Protein AF-A0A7S1NC41-F1 (afdb_monomer_lite)

Foldseek 3Di:
DDDDDPDPDPVQLLLVLLVVLQVVLCVVVVDGQEAQDQVSLVSSLVSSVVVLVVQVVQCVVCVPDPDGRRHDPDRDSVSSSVCSNCVRPDDPVVVVVVVVLVVVLVVCVVPPDDHDPPDDDDDPPDD

InterPro domains:
  IPR032420 Ubiquitin-activating enzyme E1, four-helix bundle [PF16191] (14-50)
  IPR035985 Ubiquitin-activating enzyme-like [SSF69572] (14-125)

Secondary structure (DSSP, 8-state):
-----SS---HHHHHHHHHHHHHHHHHHHSSPPPTT-HHHHHHHHHHHHHHHHHHHHHHHH-TT-SSPPP--TT--HHHHHHHHHTTT---HHHHHHHHHHHHHHHHHTTSSSPPP-S-------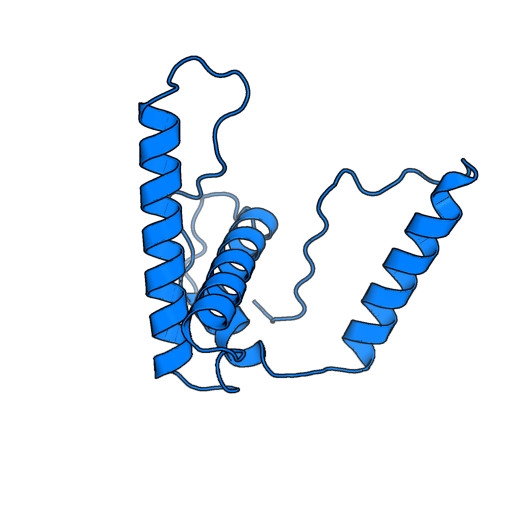--

Radius of gyration: 16.69 Å; chains: 1; bounding box: 40×40×42 Å

pLDDT: mean 89.66, std 13.99, range [33.91, 98.56]

Structure (mmCIF, N/CA/C/O backbone):
data_AF-A0A7S1NC41-F1
#
_entry.id   AF-A0A7S1NC41-F1
#
loop_
_atom_site.group_PDB
_atom_site.id
_atom_site.type_symbol
_atom_site.label_atom_id
_atom_site.label_alt_id
_atom_site.label_comp_id
_atom_site.label_asym_id
_atom_site.label_entity_id
_atom_site.label_seq_id
_atom_site.pdbx_PDB_ins_code
_atom_site.Cartn_x
_atom_site.Cartn_y
_atom_site.Cartn_z
_atom_site.occupancy
_atom_site.B_iso_or_equiv
_atom_site.auth_seq_id
_atom_site.auth_comp_id
_atom_site.auth_asym_id
_atom_site.auth_atom_id
_atom_site.pdbx_PDB_model_num
ATOM 1 N N . PRO A 1 1 ? -1.158 27.210 3.274 1.00 33.91 1 PRO A N 1
ATOM 2 C CA . PRO A 1 1 ? 0.182 27.188 3.904 1.00 33.91 1 PRO A CA 1
ATOM 3 C C . PRO A 1 1 ? 0.467 25.800 4.495 1.00 33.91 1 PRO A C 1
ATOM 5 O O . PRO A 1 1 ? 0.021 25.488 5.593 1.00 33.91 1 PRO A O 1
ATOM 8 N N . SER A 1 2 ? 1.122 24.936 3.719 1.00 39.66 2 SER A N 1
ATOM 9 C CA . SER A 1 2 ? 1.498 23.583 4.136 1.00 39.66 2 SER A CA 1
ATOM 10 C C . SER A 1 2 ? 2.667 23.656 5.118 1.00 39.66 2 SER A C 1
ATOM 12 O O . SER A 1 2 ? 3.789 23.998 4.748 1.00 39.66 2 SER A O 1
ATOM 14 N N . THR A 1 3 ? 2.397 23.370 6.387 1.00 41.34 3 THR A N 1
ATOM 15 C CA . THR A 1 3 ? 3.413 23.199 7.425 1.00 41.34 3 THR A CA 1
ATOM 16 C C . THR A 1 3 ? 4.201 21.926 7.124 1.00 41.34 3 THR A C 1
ATOM 18 O O . THR A 1 3 ? 3.733 20.824 7.404 1.00 41.34 3 THR A O 1
ATOM 21 N N . VAL A 1 4 ? 5.373 22.065 6.503 1.00 48.16 4 VAL A N 1
ATOM 22 C CA . VAL A 1 4 ? 6.290 20.941 6.288 1.00 48.16 4 VAL A CA 1
ATOM 23 C C . VAL A 1 4 ? 6.810 20.509 7.657 1.00 48.16 4 VAL A C 1
ATOM 25 O O . VAL A 1 4 ? 7.497 21.272 8.334 1.00 48.16 4 VAL A O 1
ATOM 28 N N . SER A 1 5 ? 6.417 19.308 8.086 1.00 43.66 5 SER A N 1
ATOM 29 C CA . SER A 1 5 ? 6.926 18.697 9.314 1.00 43.66 5 SER A CA 1
ATOM 30 C C . SER A 1 5 ? 8.449 18.518 9.203 1.00 43.66 5 SER A C 1
ATOM 32 O O . SER A 1 5 ? 8.919 18.063 8.158 1.00 43.66 5 SER A O 1
ATOM 34 N N . PRO A 1 6 ? 9.233 18.873 10.236 1.00 44.81 6 PRO A N 1
ATOM 35 C CA . PRO A 1 6 ? 10.698 18.835 10.196 1.00 44.81 6 PRO A CA 1
ATOM 36 C C . PRO A 1 6 ? 11.285 17.412 10.201 1.00 44.81 6 PRO A C 1
ATOM 38 O O . PRO A 1 6 ? 12.496 17.249 10.049 1.00 44.81 6 PRO A O 1
ATOM 41 N N . THR A 1 7 ? 10.462 16.375 10.375 1.00 51.66 7 THR A N 1
ATOM 42 C CA . THR A 1 7 ? 10.887 14.971 10.339 1.00 51.66 7 THR A CA 1
ATOM 43 C C . THR A 1 7 ? 10.983 14.484 8.888 1.00 51.66 7 THR A C 1
ATOM 45 O O . THR A 1 7 ? 10.026 14.673 8.133 1.00 51.66 7 THR A O 1
ATOM 48 N N . PRO A 1 8 ? 12.084 13.827 8.465 1.00 55.28 8 PRO A N 1
ATOM 49 C CA . PRO A 1 8 ? 12.150 13.233 7.136 1.00 55.28 8 PRO A CA 1
ATOM 50 C C . PRO A 1 8 ? 10.983 12.261 6.955 1.00 55.28 8 PRO A C 1
ATOM 52 O O . PRO A 1 8 ? 10.854 11.280 7.689 1.00 55.28 8 PRO A O 1
ATOM 55 N N . ARG A 1 9 ? 10.105 12.564 5.995 1.00 66.62 9 ARG A N 1
ATOM 56 C CA . ARG A 1 9 ? 8.972 11.707 5.656 1.00 66.62 9 ARG A CA 1
ATOM 57 C C . ARG A 1 9 ? 9.492 10.454 4.973 1.00 66.62 9 ARG A C 1
ATOM 59 O O . ARG A 1 9 ? 9.958 10.496 3.835 1.00 66.62 9 ARG A O 1
ATOM 66 N N . TRP A 1 10 ? 9.385 9.326 5.662 1.00 77.62 10 TRP A N 1
ATOM 67 C CA . TRP A 1 10 ? 9.664 8.014 5.090 1.00 77.62 10 TRP A CA 1
ATOM 68 C C . TRP A 1 10 ? 8.460 7.578 4.259 1.00 77.62 10 TRP A C 1
ATOM 70 O O . TRP A 1 10 ? 7.708 6.693 4.660 1.00 77.62 10 TRP A O 1
ATOM 80 N N . LEU A 1 11 ? 8.266 8.211 3.098 1.00 87.50 11 LEU A N 1
ATOM 81 C CA . LEU A 1 11 ? 7.090 7.988 2.252 1.00 87.50 11 LEU A CA 1
ATOM 82 C C . LEU A 1 11 ? 6.881 6.498 1.935 1.00 87.50 11 LEU A C 1
ATOM 84 O O . LEU A 1 11 ? 5.758 6.013 1.975 1.00 87.50 11 LEU A O 1
ATOM 88 N N . GLY A 1 12 ? 7.957 5.738 1.704 1.00 91.19 12 GLY A N 1
ATOM 89 C CA . GLY A 1 12 ? 7.859 4.291 1.491 1.00 91.19 12 GLY A CA 1
ATOM 90 C C . GLY A 1 12 ? 7.287 3.523 2.690 1.00 91.19 12 GLY A C 1
ATOM 91 O O . GLY A 1 12 ? 6.536 2.572 2.500 1.00 91.19 12 GLY A O 1
ATOM 92 N N . ALA A 1 13 ? 7.587 3.942 3.922 1.00 92.81 13 ALA A N 1
ATOM 93 C CA . ALA A 1 13 ? 7.017 3.336 5.123 1.00 92.81 13 ALA A CA 1
ATOM 94 C C . ALA A 1 13 ? 5.534 3.699 5.290 1.00 92.81 13 ALA A C 1
ATOM 96 O O . ALA A 1 13 ? 4.729 2.826 5.601 1.00 92.81 13 ALA A O 1
ATOM 97 N N . GLU A 1 14 ? 5.155 4.954 5.030 1.00 93.56 14 GLU A N 1
ATOM 98 C CA . GLU A 1 14 ? 3.748 5.378 5.053 1.00 93.56 14 GLU A CA 1
ATOM 99 C C . GLU A 1 14 ? 2.916 4.631 4.004 1.00 93.56 14 GLU A C 1
ATOM 101 O O . GLU A 1 14 ? 1.856 4.096 4.325 1.00 93.56 14 GLU A O 1
ATOM 106 N N . LEU A 1 15 ? 3.426 4.522 2.772 1.00 95.19 15 LEU A N 1
ATOM 107 C CA . LEU A 1 15 ? 2.786 3.771 1.690 1.00 95.19 15 LEU A CA 1
ATOM 108 C C . LEU A 1 15 ? 2.678 2.280 2.018 1.00 95.19 15 LEU A C 1
ATOM 110 O O . LEU A 1 15 ? 1.653 1.666 1.727 1.00 95.19 15 LEU A O 1
ATOM 114 N N . HIS A 1 16 ? 3.686 1.701 2.679 1.00 95.88 16 HIS A N 1
ATOM 115 C CA . HIS A 1 16 ? 3.611 0.321 3.150 1.00 95.88 16 HIS A CA 1
ATOM 116 C C . HIS A 1 16 ? 2.440 0.126 4.117 1.00 95.88 16 HIS A C 1
ATOM 118 O O . HIS A 1 16 ? 1.647 -0.795 3.937 1.00 95.88 16 HIS A O 1
ATOM 124 N N . ILE A 1 17 ? 2.302 1.004 5.112 1.00 96.44 17 ILE A N 1
ATOM 125 C CA . ILE A 1 17 ? 1.220 0.935 6.101 1.00 96.44 17 ILE A CA 1
ATOM 126 C C . ILE A 1 17 ? -0.142 1.170 5.437 1.00 96.44 17 ILE A C 1
ATOM 128 O O . ILE A 1 17 ? -1.087 0.428 5.702 1.00 96.44 17 ILE A O 1
ATOM 132 N N . ALA A 1 18 ? -0.240 2.147 4.533 1.00 96.75 18 ALA A N 1
ATOM 133 C CA . ALA A 1 18 ? -1.460 2.418 3.780 1.00 96.75 18 ALA A CA 1
ATOM 134 C C . ALA A 1 18 ? -1.899 1.201 2.944 1.00 96.75 18 ALA A C 1
ATOM 136 O O . ALA A 1 18 ? -3.072 0.828 2.969 1.00 96.75 18 ALA A O 1
ATOM 137 N N . LEU A 1 19 ? -0.960 0.526 2.269 1.00 97.06 19 LEU A N 1
ATOM 138 C CA . LEU A 1 19 ? -1.237 -0.710 1.535 1.00 97.06 19 LEU A CA 1
ATOM 139 C C . LEU A 1 19 ? -1.713 -1.832 2.470 1.00 97.06 19 LEU A C 1
ATOM 141 O O . LEU A 1 19 ? -2.676 -2.521 2.140 1.00 97.06 19 LEU A O 1
ATOM 145 N N . GLN A 1 20 ? -1.092 -2.006 3.645 1.00 97.81 20 GLN A N 1
ATOM 146 C CA . GLN A 1 20 ? -1.551 -2.997 4.630 1.00 97.81 20 GLN A CA 1
ATOM 147 C C . GLN A 1 20 ? -2.992 -2.730 5.079 1.00 97.81 20 GLN A C 1
ATOM 149 O O . GLN A 1 20 ? -3.784 -3.667 5.171 1.00 97.81 20 GLN A O 1
ATOM 154 N N . ALA A 1 21 ? -3.355 -1.466 5.307 1.00 98.31 21 ALA A N 1
ATOM 155 C CA . ALA A 1 21 ? -4.714 -1.090 5.677 1.00 98.31 21 ALA A CA 1
ATOM 156 C C . ALA A 1 21 ? -5.734 -1.401 4.571 1.00 98.31 21 ALA A C 1
ATOM 158 O O . ALA A 1 21 ? -6.770 -2.000 4.854 1.00 98.31 21 ALA A O 1
ATOM 159 N N . VAL A 1 22 ? -5.422 -1.083 3.309 1.00 98.31 22 VAL A N 1
ATOM 160 C CA . VAL A 1 22 ? -6.278 -1.425 2.158 1.00 98.31 22 VAL A CA 1
ATOM 161 C C . VAL A 1 22 ? -6.438 -2.941 2.005 1.00 98.31 22 VAL A C 1
ATOM 163 O O . VAL A 1 22 ? -7.549 -3.429 1.797 1.00 98.31 22 VAL A O 1
ATOM 166 N N . LEU A 1 23 ? -5.356 -3.713 2.151 1.00 98.31 23 LEU A N 1
ATOM 167 C CA . LEU A 1 23 ? -5.421 -5.177 2.097 1.00 98.31 23 LEU A CA 1
ATOM 168 C C . LEU A 1 23 ? -6.246 -5.755 3.253 1.00 98.31 23 LEU A C 1
ATOM 170 O O . LEU A 1 23 ? -6.974 -6.730 3.065 1.00 98.31 23 LEU A O 1
ATOM 174 N N . GLN A 1 24 ? -6.160 -5.161 4.444 1.00 98.38 24 GLN A N 1
ATOM 175 C CA . GLN A 1 24 ? -6.969 -5.575 5.583 1.00 98.38 24 GLN A CA 1
ATOM 176 C C . GLN A 1 24 ? -8.450 -5.236 5.378 1.00 98.38 24 GLN A C 1
ATOM 178 O O . GLN A 1 24 ? -9.298 -6.086 5.647 1.00 98.38 24 GLN A O 1
ATOM 183 N N . TYR A 1 25 ? -8.767 -4.062 4.827 1.00 98.56 25 TYR A N 1
ATOM 184 C CA . TYR A 1 25 ? -10.129 -3.719 4.412 1.00 98.56 25 TYR A CA 1
ATOM 185 C C . TYR A 1 25 ? -10.669 -4.755 3.420 1.00 98.56 25 TYR A C 1
ATOM 187 O O . TYR A 1 25 ? -11.754 -5.297 3.624 1.00 98.56 25 TYR A O 1
ATOM 195 N N . TYR A 1 26 ? -9.877 -5.112 2.401 1.00 98.19 26 TYR A N 1
ATOM 196 C CA . TYR A 1 26 ? -10.251 -6.131 1.418 1.00 98.19 26 TYR A CA 1
ATOM 197 C C . TYR A 1 26 ? -10.571 -7.477 2.074 1.00 98.19 26 TYR A C 1
ATOM 199 O O . TYR A 1 26 ? -11.562 -8.116 1.727 1.00 98.19 26 TYR A O 1
ATOM 207 N N . ARG A 1 27 ? -9.769 -7.907 3.054 1.00 98.25 27 ARG A N 1
ATOM 208 C CA . ARG A 1 27 ? -10.016 -9.152 3.799 1.00 98.25 27 ARG A CA 1
ATOM 209 C C . ARG A 1 27 ? -11.325 -9.128 4.587 1.00 98.25 27 ARG A C 1
ATOM 211 O O . ARG A 1 27 ? -11.965 -10.169 4.690 1.00 98.25 27 ARG A O 1
ATOM 218 N N . LEU A 1 28 ? -11.702 -7.980 5.149 1.00 98.06 28 LEU A N 1
ATOM 219 C CA . LEU A 1 28 ? -12.915 -7.833 5.959 1.00 98.06 28 LEU A CA 1
ATOM 220 C C . LEU A 1 28 ? -14.178 -7.682 5.103 1.00 98.06 28 LEU A C 1
ATOM 222 O O . LEU A 1 28 ? -15.215 -8.242 5.440 1.00 98.06 28 LEU A O 1
ATOM 226 N N . GLN A 1 29 ? -14.087 -6.940 3.999 1.00 97.56 29 GLN A N 1
ATOM 227 C CA . GLN A 1 29 ? -15.239 -6.550 3.180 1.00 97.56 29 GLN A CA 1
ATOM 228 C C . GLN A 1 29 ? -15.403 -7.397 1.909 1.00 97.56 29 GLN A C 1
ATOM 230 O O . GLN A 1 29 ? -16.413 -7.286 1.217 1.00 97.56 29 GLN A O 1
ATOM 235 N N . GLY A 1 30 ? -14.404 -8.214 1.562 1.00 98.00 30 GLY A N 1
ATOM 236 C CA . GLY A 1 30 ? -14.380 -9.020 0.337 1.00 98.00 30 GLY A CA 1
ATOM 237 C C . GLY A 1 30 ? -14.167 -8.215 -0.952 1.00 98.00 30 GLY A C 1
ATOM 238 O O . GLY A 1 30 ? -14.307 -8.768 -2.041 1.00 98.00 30 GLY A O 1
ATOM 239 N N . ARG A 1 31 ? -13.857 -6.918 -0.845 1.00 97.38 31 ARG A N 1
ATOM 240 C CA . ARG A 1 31 ? -13.636 -5.996 -1.968 1.00 97.38 31 ARG A CA 1
ATOM 241 C C . ARG A 1 31 ? -12.737 -4.831 -1.565 1.00 97.38 31 ARG A C 1
ATOM 243 O O . ARG A 1 31 ? -12.608 -4.530 -0.380 1.00 97.38 31 ARG A O 1
ATOM 250 N N . ALA A 1 32 ? -12.148 -4.156 -2.549 1.00 97.75 32 ALA A N 1
ATOM 251 C CA . ALA A 1 32 ? -11.382 -2.936 -2.309 1.00 97.75 32 ALA A CA 1
ATOM 252 C C . ALA A 1 32 ? -12.284 -1.802 -1.770 1.00 97.75 32 ALA A C 1
ATOM 254 O O . ALA A 1 32 ? -13.500 -1.832 -1.998 1.00 97.75 32 ALA A O 1
ATOM 255 N N . PRO A 1 33 ? -11.718 -0.805 -1.062 1.00 98.25 33 PRO A N 1
ATOM 256 C CA . PRO A 1 33 ? -12.435 0.420 -0.721 1.00 98.25 33 PRO A CA 1
ATOM 257 C C . PRO A 1 33 ? -12.993 1.071 -1.994 1.00 98.25 33 PRO A C 1
ATOM 259 O O . PRO A 1 33 ? -12.215 1.288 -2.927 1.00 98.25 33 PRO A O 1
ATOM 262 N N . PRO A 1 34 ? -14.302 1.384 -2.059 1.00 98.06 34 PRO A N 1
ATOM 263 C CA . PRO A 1 34 ? -14.876 1.989 -3.251 1.00 98.06 34 PRO A CA 1
ATOM 264 C C . PRO A 1 34 ? -14.212 3.322 -3.605 1.00 98.06 34 PRO A C 1
ATOM 266 O O . PRO A 1 34 ? -13.895 4.119 -2.713 1.00 98.06 34 PRO A O 1
ATOM 269 N N . ALA A 1 35 ? -14.041 3.582 -4.900 1.00 97.00 35 ALA A N 1
ATOM 270 C CA . ALA A 1 35 ? -13.355 4.768 -5.396 1.00 97.00 35 ALA A CA 1
ATOM 271 C C . ALA A 1 35 ? -13.947 6.068 -4.820 1.00 97.00 35 ALA A C 1
ATOM 273 O O . ALA A 1 35 ? -15.161 6.285 -4.828 1.00 97.00 35 ALA A O 1
ATOM 274 N N . LEU A 1 36 ? -13.066 6.945 -4.329 1.00 96.06 36 LEU A N 1
ATOM 275 C CA . LEU A 1 36 ? -13.379 8.260 -3.756 1.00 96.06 36 LEU A CA 1
ATOM 276 C C . LEU A 1 36 ? -14.403 8.234 -2.602 1.00 96.06 36 LEU A C 1
ATOM 278 O O . LEU A 1 36 ? -14.991 9.263 -2.263 1.00 96.06 36 LEU A O 1
ATOM 282 N N . ASN A 1 37 ? -14.615 7.080 -1.962 1.00 98.00 37 ASN A N 1
ATOM 283 C CA . ASN A 1 37 ? -15.541 6.956 -0.844 1.00 98.00 37 ASN A CA 1
ATOM 284 C C . ASN A 1 37 ? -14.874 7.365 0.478 1.00 98.00 37 ASN A C 1
ATOM 286 O O . ASN A 1 37 ? -14.018 6.657 1.008 1.00 98.00 37 ASN A O 1
ATOM 290 N N . ALA A 1 38 ? -15.304 8.497 1.042 1.00 97.56 38 ALA A N 1
ATOM 291 C CA . ALA A 1 38 ? -14.732 9.039 2.275 1.00 97.56 38 ALA A CA 1
ATOM 292 C C . ALA A 1 38 ? -14.913 8.121 3.499 1.00 97.56 38 ALA A C 1
ATOM 294 O O . ALA A 1 38 ? -14.014 8.048 4.332 1.00 97.56 38 ALA A O 1
ATOM 295 N N . SER A 1 39 ? -16.037 7.399 3.601 1.00 98.19 39 SER A N 1
ATOM 296 C CA . SER A 1 39 ? -16.291 6.481 4.723 1.00 98.19 39 SER A CA 1
ATOM 297 C C . SER A 1 39 ? -15.341 5.286 4.679 1.00 98.19 39 SER A C 1
ATOM 299 O O . SER A 1 39 ? -14.673 4.996 5.664 1.00 98.19 39 SER A O 1
ATOM 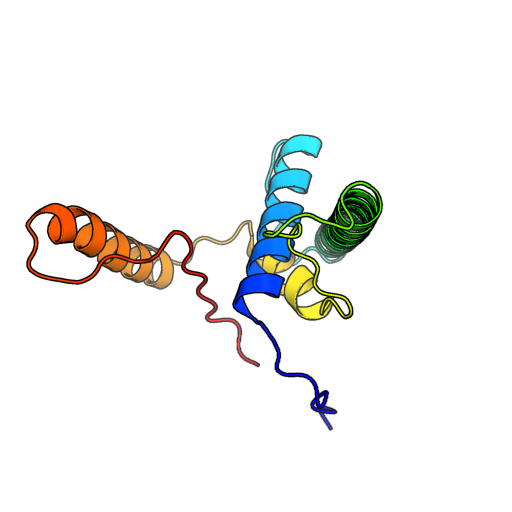301 N N . ALA A 1 40 ? -15.218 4.642 3.516 1.00 98.19 40 ALA A N 1
ATOM 302 C CA . ALA A 1 40 ? -14.313 3.510 3.336 1.00 98.19 40 ALA A CA 1
ATOM 303 C C . ALA A 1 40 ? -12.837 3.922 3.490 1.00 98.19 40 ALA A C 1
ATOM 305 O O . ALA A 1 40 ? -12.029 3.164 4.029 1.00 98.19 40 ALA A O 1
ATOM 306 N N . ALA A 1 41 ? -12.481 5.138 3.061 1.00 98.31 41 ALA A N 1
ATOM 307 C CA . ALA A 1 41 ? -11.153 5.695 3.289 1.00 98.31 41 ALA A CA 1
ATOM 308 C C . ALA A 1 41 ? -10.863 5.910 4.784 1.00 98.31 41 ALA A C 1
ATOM 310 O O . ALA A 1 41 ? -9.758 5.613 5.236 1.00 98.31 41 ALA A O 1
ATOM 311 N N . GLU A 1 42 ? -11.842 6.373 5.565 1.00 98.50 42 GLU A N 1
ATOM 312 C CA . GLU A 1 42 ? -11.686 6.545 7.013 1.00 98.50 42 GLU A CA 1
ATOM 313 C C . GLU A 1 42 ? -11.620 5.200 7.756 1.00 98.50 42 GLU A C 1
ATOM 315 O O . GLU A 1 42 ? -10.815 5.050 8.673 1.00 98.50 42 GLU A O 1
ATOM 320 N N . GLU A 1 43 ? -12.365 4.181 7.318 1.00 98.50 43 GLU A N 1
ATOM 321 C CA . GLU A 1 43 ? -12.198 2.807 7.820 1.00 98.50 43 GLU A CA 1
ATOM 322 C C . GLU A 1 43 ? -10.761 2.303 7.598 1.00 98.50 43 GLU A C 1
ATOM 324 O O . GLU A 1 43 ? -10.153 1.721 8.496 1.00 98.50 43 GLU A O 1
ATOM 329 N N . CYS A 1 44 ? -10.161 2.592 6.438 1.00 98.56 44 CYS A N 1
ATOM 330 C CA . CYS A 1 44 ? -8.755 2.266 6.189 1.00 98.56 44 CYS A CA 1
ATOM 331 C C . CYS A 1 44 ? -7.799 3.043 7.110 1.00 98.56 44 CYS A C 1
ATOM 333 O O . CYS A 1 44 ? -6.801 2.481 7.560 1.00 98.56 44 CYS A O 1
ATOM 335 N N . VAL A 1 45 ? -8.088 4.307 7.443 1.00 98.56 45 VAL A N 1
ATOM 336 C CA . VAL A 1 45 ? -7.300 5.061 8.437 1.00 98.56 45 VAL A CA 1
ATOM 337 C C . VAL A 1 45 ? -7.349 4.378 9.802 1.00 98.56 45 VAL A C 1
ATOM 339 O O . VAL A 1 45 ? -6.304 4.214 10.432 1.00 98.56 45 VAL A O 1
ATOM 342 N N . GLN A 1 46 ? -8.526 3.931 10.244 1.00 98.38 46 GLN A N 1
ATOM 343 C CA . GLN A 1 46 ? -8.672 3.216 11.515 1.00 98.38 46 GLN A CA 1
ATOM 344 C C . GLN A 1 46 ? -7.852 1.919 11.530 1.00 98.38 46 GLN A C 1
ATOM 346 O O . GLN A 1 46 ? -7.105 1.682 12.480 1.00 98.38 46 GLN A O 1
ATOM 351 N N . LEU A 1 47 ? -7.900 1.135 10.447 1.00 98.50 47 LEU A N 1
ATOM 352 C CA . LEU A 1 47 ? -7.086 -0.077 10.289 1.00 98.50 47 LEU A CA 1
ATOM 353 C C . LEU A 1 47 ? -5.578 0.227 10.299 1.00 98.50 47 LEU A C 1
ATOM 355 O O . LEU A 1 47 ? -4.794 -0.514 10.892 1.00 98.50 47 LEU A O 1
ATOM 359 N N . ALA A 1 48 ? -5.153 1.330 9.679 1.00 98.06 48 ALA A N 1
ATOM 360 C CA . ALA A 1 48 ? -3.756 1.760 9.680 1.00 98.06 48 ALA A CA 1
ATOM 361 C C . ALA A 1 48 ? -3.274 2.165 11.085 1.00 98.06 48 ALA A C 1
ATOM 363 O O . ALA A 1 48 ? -2.159 1.827 11.494 1.00 98.06 48 ALA A O 1
ATOM 364 N N . VAL A 1 49 ? -4.124 2.859 11.848 1.00 96.62 49 VAL A N 1
ATOM 365 C CA . VAL A 1 49 ? -3.861 3.227 13.246 1.00 96.62 49 VAL A CA 1
ATOM 366 C C . VAL A 1 49 ? -3.767 1.977 14.123 1.00 96.62 49 VAL A C 1
ATOM 368 O O . VAL A 1 49 ? -2.816 1.842 14.897 1.00 96.62 49 VAL A O 1
ATOM 371 N N . GLU A 1 50 ? -4.688 1.023 13.972 1.00 96.31 50 GLU A N 1
ATOM 372 C CA . GLU A 1 50 ? -4.653 -0.259 14.687 1.00 96.31 50 GLU A CA 1
ATOM 373 C C . GLU A 1 50 ? -3.372 -1.050 14.384 1.00 96.31 50 GLU A C 1
ATOM 375 O O . GLU A 1 50 ? -2.712 -1.575 15.292 1.00 96.31 50 GLU A O 1
ATOM 380 N N . TRP A 1 51 ? -2.961 -1.078 13.116 1.00 95.31 51 TRP A N 1
ATOM 381 C CA . TRP A 1 51 ? -1.702 -1.684 12.700 1.00 95.31 51 TRP A CA 1
ATOM 382 C C . TRP A 1 51 ? -0.503 -1.030 13.405 1.00 95.31 51 TRP A C 1
ATOM 384 O O . TRP A 1 51 ? 0.330 -1.730 13.985 1.00 95.31 51 TRP A O 1
ATOM 394 N N . ALA A 1 52 ? -0.444 0.307 13.455 1.00 92.44 52 ALA A N 1
ATOM 395 C CA . ALA A 1 52 ? 0.626 1.035 14.140 1.00 92.44 52 ALA A CA 1
ATOM 396 C C . ALA A 1 52 ? 0.648 0.759 15.656 1.00 92.44 52 ALA A C 1
ATOM 398 O O . ALA A 1 52 ? 1.720 0.582 16.244 1.00 92.44 52 ALA A O 1
ATOM 399 N N . HIS A 1 53 ? -0.521 0.656 16.300 1.00 93.94 53 HIS A N 1
ATOM 400 C CA . HIS A 1 53 ? -0.622 0.229 17.700 1.00 93.94 53 HIS A CA 1
ATOM 401 C C . HIS A 1 53 ? -0.082 -1.189 17.906 1.00 93.94 53 HIS A C 1
ATOM 403 O O . HIS A 1 53 ? 0.644 -1.436 18.873 1.00 93.94 53 HIS A O 1
ATOM 409 N N . THR A 1 54 ? -0.378 -2.099 16.980 1.00 94.88 54 THR A N 1
ATOM 410 C CA . THR A 1 54 ? 0.104 -3.481 17.027 1.00 94.88 54 THR A CA 1
ATOM 411 C C . THR A 1 54 ? 1.624 -3.538 16.890 1.00 94.88 54 THR A C 1
ATOM 413 O O . THR A 1 54 ? 2.280 -4.175 17.713 1.00 94.88 54 THR A O 1
ATOM 416 N N . MET A 1 55 ? 2.216 -2.817 15.934 1.00 94.88 55 MET A N 1
ATOM 417 C CA . MET A 1 55 ? 3.676 -2.768 15.771 1.00 94.88 55 MET A CA 1
ATOM 418 C C . MET A 1 55 ? 4.379 -2.143 16.976 1.00 94.88 55 MET A C 1
ATOM 420 O O . MET A 1 55 ? 5.406 -2.649 17.429 1.00 94.88 55 MET A O 1
ATOM 424 N N . ARG A 1 56 ? 3.797 -1.092 17.569 1.00 93.94 56 ARG A N 1
ATOM 425 C CA . ARG A 1 56 ? 4.301 -0.508 18.821 1.00 93.94 56 ARG A CA 1
ATOM 426 C C . ARG A 1 56 ? 4.293 -1.530 19.958 1.00 93.94 56 ARG A C 1
ATOM 428 O O . ARG A 1 56 ? 5.275 -1.631 20.691 1.00 93.94 56 ARG A O 1
ATOM 435 N N . ARG A 1 57 ? 3.217 -2.312 20.090 1.00 94.56 57 ARG A N 1
ATOM 436 C CA . ARG A 1 57 ? 3.131 -3.388 21.085 1.00 94.56 57 ARG A CA 1
ATOM 437 C C . ARG A 1 57 ? 4.176 -4.474 20.829 1.00 94.56 57 ARG A C 1
ATOM 439 O O . ARG A 1 57 ? 4.846 -4.871 21.776 1.00 94.56 57 ARG A O 1
ATOM 446 N N . LEU A 1 58 ? 4.339 -4.926 19.584 1.00 93.88 58 LEU A N 1
ATOM 447 C CA . LEU A 1 58 ? 5.346 -5.929 19.217 1.00 93.88 58 LEU A CA 1
ATOM 448 C C . LEU A 1 58 ? 6.756 -5.462 19.587 1.00 93.88 58 L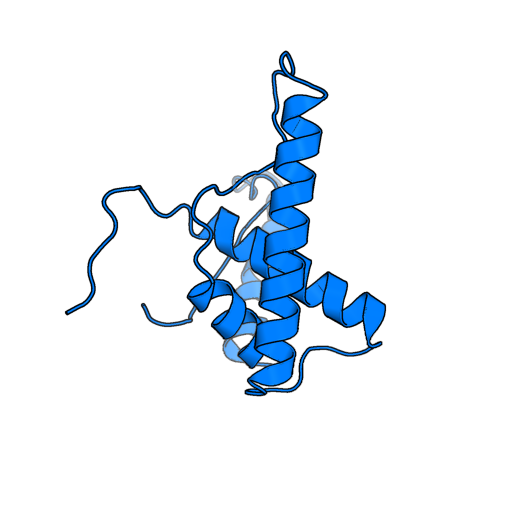EU A C 1
ATOM 450 O O . LEU A 1 58 ? 7.472 -6.187 20.270 1.00 93.88 58 LEU A O 1
ATOM 454 N N . ASN A 1 59 ? 7.104 -4.219 19.253 1.00 94.12 59 ASN A N 1
ATOM 455 C CA . ASN A 1 59 ? 8.392 -3.632 19.623 1.00 94.12 59 ASN A CA 1
ATOM 456 C C . ASN A 1 59 ? 8.603 -3.571 21.143 1.00 94.12 59 ASN A C 1
ATOM 458 O O . ASN A 1 59 ? 9.707 -3.833 21.614 1.00 94.12 59 ASN A O 1
ATOM 462 N N . GLY A 1 60 ? 7.553 -3.286 21.921 1.00 93.38 60 GLY A N 1
ATOM 463 C CA . GLY A 1 60 ? 7.612 -3.322 23.386 1.00 93.38 60 GLY A CA 1
ATOM 464 C C . GLY A 1 60 ? 7.806 -4.728 23.971 1.00 93.38 60 GLY A C 1
ATOM 465 O O . GLY A 1 60 ? 8.416 -4.864 25.028 1.00 93.38 60 GLY A O 1
ATOM 466 N N . LEU A 1 61 ? 7.322 -5.772 23.289 1.00 94.12 61 LEU A N 1
ATOM 467 C CA . LEU A 1 61 ? 7.516 -7.173 23.689 1.00 94.12 61 LEU A CA 1
ATOM 468 C C . LEU A 1 61 ? 8.905 -7.712 23.313 1.00 94.12 61 LEU A C 1
ATOM 470 O O . LEU A 1 61 ? 9.359 -8.688 23.906 1.00 94.12 61 LEU A O 1
ATOM 474 N N . THR A 1 62 ? 9.589 -7.083 22.354 1.00 91.25 62 THR A N 1
ATOM 475 C CA . THR A 1 62 ? 10.921 -7.491 21.881 1.00 91.25 62 THR A CA 1
ATOM 476 C C . THR A 1 62 ? 11.938 -6.342 21.966 1.00 91.25 62 THR A C 1
ATOM 478 O O . THR A 1 62 ? 12.499 -5.947 20.943 1.00 91.25 62 THR A O 1
ATOM 481 N N . PRO A 1 63 ? 12.231 -5.796 23.162 1.00 84.69 63 PRO A N 1
ATOM 482 C CA . PRO A 1 63 ? 13.024 -4.569 23.310 1.00 84.69 63 PRO A CA 1
ATOM 483 C C . PRO A 1 63 ? 14.500 -4.700 22.891 1.00 84.69 63 PRO A C 1
ATOM 485 O O . PRO A 1 63 ? 15.177 -3.692 22.716 1.00 84.69 63 PRO A O 1
ATOM 488 N N . HIS A 1 64 ? 15.010 -5.925 22.727 1.00 87.56 64 HIS A N 1
ATOM 489 C CA . HIS A 1 64 ? 16.416 -6.206 22.399 1.00 87.56 64 HIS A CA 1
ATOM 490 C C . HIS A 1 64 ? 16.613 -6.824 21.007 1.00 87.56 64 HIS A C 1
ATOM 492 O O . HIS A 1 64 ? 17.679 -7.367 20.721 1.00 87.56 64 HIS A O 1
ATOM 498 N N . THR A 1 65 ? 15.596 -6.781 20.140 1.00 87.50 65 THR A N 1
ATOM 499 C CA . THR A 1 65 ? 15.746 -7.261 18.759 1.00 87.50 65 THR A CA 1
ATOM 500 C C . THR A 1 65 ? 16.632 -6.316 17.944 1.00 87.50 65 THR A C 1
ATOM 502 O O . THR A 1 65 ? 16.541 -5.096 18.067 1.00 87.50 65 THR A O 1
ATOM 505 N N . THR A 1 66 ? 17.467 -6.875 17.070 1.00 84.62 66 THR A N 1
ATOM 506 C CA . THR A 1 66 ? 18.272 -6.107 16.106 1.00 84.62 66 THR A CA 1
ATOM 507 C C . THR A 1 66 ? 17.439 -5.572 14.942 1.00 84.62 66 THR A C 1
ATOM 509 O O . THR A 1 66 ? 17.896 -4.702 14.205 1.00 84.62 66 THR A O 1
ATOM 512 N N . THR A 1 67 ? 16.218 -6.077 14.756 1.00 87.06 67 THR A N 1
ATOM 513 C CA . THR A 1 67 ? 15.301 -5.648 13.695 1.00 87.06 67 THR A CA 1
ATOM 514 C C . THR A 1 67 ? 13.917 -5.405 14.296 1.00 87.06 67 THR A C 1
ATOM 516 O O . THR A 1 67 ? 13.178 -6.367 14.519 1.00 87.06 67 THR A O 1
ATOM 519 N N . PRO A 1 68 ? 13.569 -4.148 14.629 1.00 90.12 68 PRO A N 1
ATOM 520 C CA . PRO A 1 68 ? 12.251 -3.824 15.157 1.00 90.12 68 PRO A CA 1
ATOM 521 C C . PRO A 1 68 ? 11.183 -3.965 14.069 1.00 90.12 68 PRO A C 1
ATOM 523 O O . PRO A 1 68 ? 11.453 -3.819 12.875 1.00 90.12 68 PRO A O 1
ATOM 526 N N . ALA A 1 69 ? 9.947 -4.208 14.491 1.00 92.44 69 ALA A N 1
ATOM 527 C CA . ALA A 1 69 ? 8.789 -4.091 13.626 1.00 92.44 69 ALA A CA 1
ATOM 528 C C . ALA A 1 69 ? 8.657 -2.647 13.114 1.00 92.44 69 ALA A C 1
ATOM 530 O O . ALA A 1 69 ? 8.900 -1.684 13.851 1.00 92.44 69 ALA A O 1
ATOM 531 N N . LEU A 1 70 ? 8.260 -2.504 11.848 1.00 92.44 70 LEU A N 1
ATOM 532 C CA . LEU A 1 70 ? 8.106 -1.207 11.198 1.00 92.44 70 LEU A CA 1
ATOM 533 C C . LEU A 1 70 ? 7.073 -0.358 11.951 1.00 92.44 70 LEU A C 1
ATOM 535 O O . LEU A 1 70 ? 5.914 -0.738 12.068 1.00 92.44 70 LEU A O 1
ATOM 539 N N . LEU A 1 71 ? 7.485 0.810 12.439 1.00 91.75 71 LEU A N 1
ATOM 540 C CA . LEU A 1 71 ? 6.613 1.760 13.121 1.00 91.75 71 LEU A CA 1
ATOM 541 C C . LEU A 1 71 ? 6.885 3.162 12.584 1.00 91.75 71 LEU A C 1
ATOM 543 O O . LEU A 1 71 ? 8.015 3.639 12.644 1.00 91.75 71 LEU A O 1
ATOM 547 N N . VAL A 1 72 ? 5.833 3.827 12.111 1.00 91.50 72 VAL A N 1
ATOM 548 C CA . VAL A 1 72 ? 5.850 5.256 11.780 1.00 91.50 72 VAL A CA 1
ATOM 549 C C . VAL A 1 72 ? 5.109 5.982 12.909 1.00 91.50 72 VAL A C 1
ATOM 551 O O . VAL A 1 72 ? 3.894 5.816 13.012 1.00 91.50 72 VAL A O 1
ATOM 554 N N . PRO A 1 73 ? 5.806 6.713 13.806 1.00 85.19 73 PRO A N 1
ATOM 555 C CA . PRO A 1 73 ? 5.174 7.346 14.966 1.00 85.19 73 PRO A CA 1
ATOM 556 C C . PRO A 1 73 ? 4.0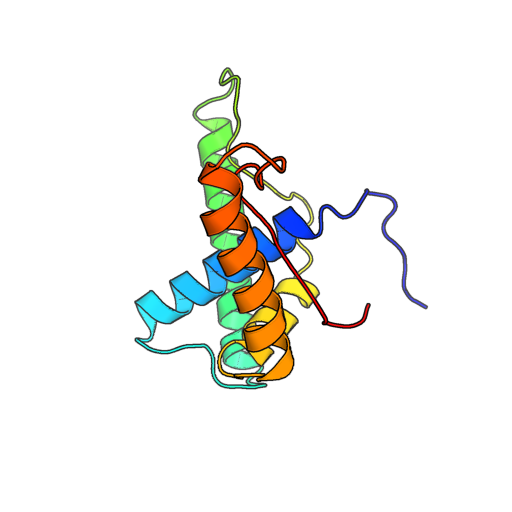79 8.346 14.586 1.00 85.19 73 PRO A C 1
ATOM 558 O O . PRO A 1 73 ? 2.996 8.299 15.167 1.00 85.19 73 PRO A O 1
ATOM 561 N N . ASP A 1 74 ? 4.356 9.171 13.575 1.00 88.50 74 ASP A N 1
ATOM 562 C CA . ASP A 1 74 ? 3.481 10.230 13.071 1.00 88.50 74 ASP A CA 1
ATOM 563 C C . ASP A 1 74 ? 2.965 9.859 11.675 1.00 88.50 74 ASP A C 1
ATOM 565 O O . ASP A 1 74 ? 3.341 10.460 10.670 1.00 88.50 74 ASP A O 1
ATOM 569 N N . LEU A 1 75 ? 2.155 8.799 11.599 1.00 91.25 75 LEU A N 1
ATOM 570 C CA . LEU A 1 75 ? 1.572 8.338 10.338 1.00 91.25 75 LEU A CA 1
ATOM 571 C C . LEU A 1 75 ? 0.696 9.433 9.710 1.00 91.25 75 LEU A C 1
ATOM 573 O O . LEU A 1 75 ? -0.302 9.850 10.306 1.00 91.25 75 LEU A O 1
ATOM 577 N N . ASP A 1 76 ? 1.018 9.843 8.480 1.00 92.94 76 ASP A N 1
ATOM 578 C CA . ASP A 1 76 ? 0.166 10.753 7.722 1.00 92.94 76 ASP A CA 1
ATOM 579 C C . ASP A 1 76 ? -1.128 10.061 7.281 1.00 92.94 76 ASP A C 1
ATOM 581 O O . ASP A 1 76 ? -1.185 9.297 6.313 1.00 92.94 76 ASP A O 1
ATOM 585 N N . GLN A 1 77 ? -2.210 10.370 7.987 1.00 95.25 77 GLN A N 1
ATOM 586 C CA . GLN A 1 77 ? -3.529 9.856 7.651 1.00 95.25 77 GLN A CA 1
ATOM 587 C C . GLN A 1 77 ? -4.021 10.364 6.290 1.00 95.25 77 GLN A C 1
ATOM 589 O O . GLN A 1 77 ? -4.845 9.699 5.668 1.00 95.25 77 GLN A O 1
ATOM 594 N N . ALA A 1 78 ? -3.548 11.518 5.803 1.00 94.06 78 ALA A N 1
ATOM 595 C CA . ALA A 1 78 ? -3.909 12.002 4.473 1.00 94.06 78 ALA A CA 1
ATOM 596 C C . ALA A 1 78 ? -3.367 11.066 3.384 1.00 94.06 78 ALA A C 1
ATOM 598 O O . ALA A 1 78 ? -4.119 10.717 2.475 1.00 94.06 78 ALA A O 1
ATOM 599 N N . THR A 1 79 ? -2.130 10.575 3.529 1.00 93.75 79 THR A N 1
ATOM 600 C CA . THR A 1 79 ? -1.553 9.544 2.651 1.00 93.75 79 THR A CA 1
ATOM 601 C C . THR A 1 79 ? -2.429 8.291 2.637 1.00 93.75 79 THR A C 1
ATOM 603 O O . THR A 1 79 ? -2.788 7.799 1.569 1.00 93.75 79 THR A O 1
ATOM 606 N N . VAL A 1 80 ? -2.850 7.800 3.810 1.00 96.69 80 VAL A N 1
ATOM 607 C CA . VAL A 1 80 ? -3.719 6.610 3.907 1.00 96.69 80 VAL A CA 1
ATOM 608 C C . VAL A 1 80 ? -5.065 6.843 3.220 1.00 96.69 80 VAL A C 1
ATOM 610 O O . VAL A 1 80 ? -5.500 6.005 2.430 1.00 96.69 80 VAL A O 1
ATOM 613 N N . ARG A 1 81 ? -5.703 7.998 3.459 1.00 97.56 81 ARG A N 1
ATOM 614 C CA . ARG A 1 81 ? -6.973 8.360 2.808 1.00 97.56 81 ARG A CA 1
ATOM 615 C C . ARG A 1 81 ? -6.830 8.425 1.294 1.00 97.56 81 ARG A C 1
ATOM 617 O O . ARG A 1 81 ? -7.690 7.905 0.592 1.00 97.56 81 ARG A O 1
ATOM 624 N N . GLN A 1 82 ? -5.759 9.035 0.787 1.00 95.31 82 GLN A N 1
ATOM 625 C CA . GLN A 1 82 ? -5.525 9.126 -0.652 1.00 95.31 82 GLN A CA 1
ATOM 626 C C . GLN A 1 82 ? -5.311 7.746 -1.276 1.00 95.31 82 GLN A C 1
ATOM 628 O O . GLN A 1 82 ? -5.924 7.456 -2.299 1.00 95.31 82 GLN A O 1
ATOM 633 N N . VAL A 1 83 ? -4.503 6.878 -0.661 1.00 96.25 83 VAL A N 1
ATOM 634 C CA . VAL A 1 83 ? -4.291 5.509 -1.157 1.00 96.25 83 VAL A CA 1
ATOM 635 C C . VAL A 1 83 ? -5.606 4.725 -1.164 1.00 96.25 83 VAL A C 1
ATOM 637 O O . VAL A 1 83 ? -5.951 4.132 -2.183 1.00 96.25 83 VAL A O 1
ATOM 640 N N . ALA A 1 84 ? -6.380 4.775 -0.077 1.00 97.94 84 ALA A N 1
ATOM 641 C CA . ALA A 1 84 ? -7.665 4.083 0.011 1.00 97.94 84 ALA A CA 1
ATOM 642 C C . ALA A 1 84 ? -8.685 4.606 -1.013 1.00 97.94 84 ALA A C 1
ATOM 644 O O . ALA A 1 84 ? -9.350 3.815 -1.675 1.00 97.94 84 ALA A O 1
ATOM 645 N N . ALA A 1 85 ? -8.764 5.925 -1.208 1.00 96.88 85 ALA A N 1
ATOM 646 C CA . ALA A 1 85 ? -9.686 6.545 -2.158 1.00 96.88 85 ALA A CA 1
ATOM 647 C C . ALA A 1 85 ? -9.421 6.152 -3.624 1.00 96.88 85 ALA A C 1
ATOM 649 O O . ALA A 1 85 ? -10.336 6.229 -4.441 1.00 96.88 85 ALA A O 1
ATOM 650 N N . HIS A 1 86 ? -8.199 5.733 -3.964 1.00 95.81 86 HIS A N 1
ATOM 651 C CA . HIS A 1 86 ? -7.824 5.324 -5.323 1.00 95.81 86 HIS A CA 1
ATOM 652 C C . HIS A 1 86 ? -7.596 3.809 -5.452 1.00 95.81 86 HIS A C 1
ATOM 654 O O . HIS A 1 86 ? -7.193 3.352 -6.516 1.00 95.81 86 HIS A O 1
A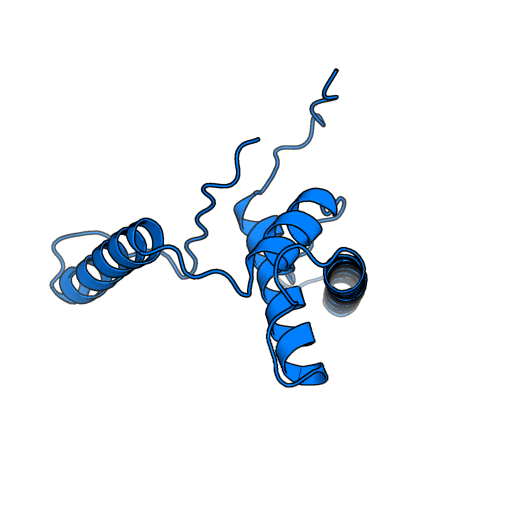TOM 660 N N . ALA A 1 87 ? -7.860 3.022 -4.403 1.00 96.31 87 ALA A N 1
ATOM 661 C CA . ALA A 1 87 ? -7.533 1.595 -4.362 1.00 96.31 87 ALA A CA 1
ATOM 662 C C . ALA A 1 87 ? -8.311 0.740 -5.379 1.00 96.31 87 ALA A C 1
ATOM 664 O O . ALA A 1 87 ? -7.799 -0.279 -5.833 1.00 96.31 87 ALA A O 1
ATOM 665 N N . GLU A 1 88 ? -9.537 1.137 -5.730 1.00 97.12 88 GLU A N 1
ATOM 666 C CA . GLU A 1 88 ? -10.366 0.451 -6.736 1.00 97.12 88 GLU A CA 1
ATOM 667 C C . GLU A 1 88 ? -10.019 0.863 -8.181 1.00 97.12 88 GLU A C 1
ATOM 669 O O . GLU A 1 88 ? -10.477 0.240 -9.136 1.00 97.12 88 GLU A O 1
ATOM 674 N N . LEU A 1 89 ? -9.210 1.911 -8.373 1.00 94.44 89 LEU A N 1
ATOM 675 C CA . LEU A 1 89 ? -8.912 2.443 -9.701 1.00 94.44 89 LEU A CA 1
ATOM 676 C C . LEU A 1 89 ? -7.772 1.678 -10.378 1.00 94.44 89 LEU A C 1
ATOM 678 O O . LEU A 1 89 ? -6.724 1.433 -9.783 1.00 94.44 89 LEU A O 1
ATOM 682 N N . GLU A 1 90 ? -7.933 1.413 -11.673 1.00 94.19 90 GLU A N 1
ATOM 683 C CA . GLU A 1 90 ? -6.883 0.851 -12.520 1.00 94.19 90 GLU A CA 1
ATOM 684 C C . GLU A 1 90 ? -6.431 1.878 -13.566 1.00 94.19 90 GLU A C 1
ATOM 686 O O . GLU A 1 90 ? -7.187 2.282 -14.450 1.00 94.19 90 GLU A O 1
ATOM 691 N N . LEU A 1 91 ? -5.172 2.315 -13.466 1.00 92.94 91 LEU A N 1
ATOM 692 C CA . LEU A 1 91 ? -4.576 3.288 -14.378 1.00 92.94 91 LEU A CA 1
ATOM 693 C C . LEU A 1 91 ? -3.572 2.589 -15.298 1.00 92.94 91 LEU A C 1
ATOM 695 O O . LEU A 1 91 ? -2.456 2.276 -14.880 1.00 92.94 91 LEU A O 1
ATOM 699 N N . ALA A 1 92 ? -3.932 2.407 -16.571 1.00 95.81 92 ALA A N 1
ATOM 700 C CA . ALA A 1 92 ? -3.096 1.703 -17.550 1.00 95.81 92 ALA A CA 1
ATOM 701 C C . ALA A 1 92 ? -1.629 2.198 -17.626 1.00 95.81 92 ALA A C 1
ATOM 703 O O . ALA A 1 92 ? -0.733 1.352 -17.690 1.00 95.81 92 ALA A O 1
ATOM 704 N N . PRO A 1 93 ? -1.322 3.514 -17.551 1.00 93.44 93 PRO A N 1
ATOM 705 C CA . PRO A 1 93 ? 0.067 3.982 -17.534 1.00 93.44 93 PRO A CA 1
ATOM 706 C C . PRO A 1 93 ? 0.860 3.513 -16.306 1.00 93.44 93 PRO A C 1
ATOM 708 O O . PRO A 1 93 ? 2.040 3.182 -16.425 1.00 93.44 93 PRO A O 1
ATOM 711 N N . VAL A 1 94 ? 0.219 3.445 -15.134 1.00 92.69 94 VAL A N 1
ATOM 712 C CA . VAL A 1 94 ? 0.852 2.960 -13.898 1.00 92.69 94 VAL A CA 1
ATOM 713 C C . VAL A 1 94 ? 1.104 1.458 -14.003 1.00 92.69 94 VAL A C 1
ATOM 715 O O . VAL A 1 94 ? 2.217 1.014 -13.722 1.00 92.69 94 VAL A O 1
ATOM 718 N N . SER A 1 95 ? 0.125 0.691 -14.493 1.00 94.75 95 SER A N 1
ATOM 719 C CA . SER A 1 95 ? 0.275 -0.749 -14.739 1.00 94.75 95 SER A CA 1
ATOM 720 C C . SER A 1 95 ? 1.414 -1.046 -15.718 1.00 94.75 95 SER A C 1
ATOM 722 O O . SER A 1 95 ? 2.230 -1.928 -15.458 1.00 94.75 95 SER A O 1
ATOM 724 N N . ALA A 1 96 ? 1.532 -0.281 -16.809 1.00 96.19 96 ALA A N 1
ATOM 7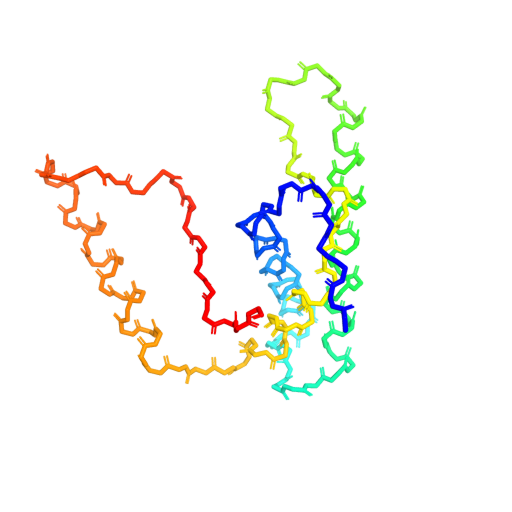25 C CA . ALA A 1 96 ? 2.623 -0.430 -17.772 1.00 96.19 96 ALA A CA 1
ATOM 726 C C . ALA A 1 96 ? 3.995 -0.123 -17.147 1.00 96.19 96 ALA A C 1
ATOM 728 O O . ALA A 1 96 ? 4.949 -0.876 -17.343 1.00 96.19 96 ALA A O 1
ATOM 729 N N . MET A 1 97 ? 4.094 0.951 -16.359 1.00 94.56 97 MET A N 1
ATOM 730 C CA . MET A 1 97 ? 5.341 1.341 -15.700 1.00 94.56 97 MET A CA 1
ATOM 731 C C . MET A 1 97 ? 5.792 0.313 -14.653 1.00 94.56 97 MET A C 1
ATOM 733 O O . MET A 1 97 ? 6.946 -0.118 -14.670 1.00 94.56 97 MET A O 1
ATOM 737 N N . VAL A 1 98 ? 4.886 -0.120 -13.770 1.00 94.50 98 VAL A N 1
ATOM 738 C CA . VAL A 1 98 ? 5.173 -1.160 -12.768 1.00 94.50 98 VAL A CA 1
ATOM 739 C C . VAL A 1 98 ? 5.488 -2.489 -13.456 1.00 94.50 98 VAL A C 1
ATOM 741 O O . VAL A 1 98 ? 6.463 -3.144 -13.097 1.00 94.50 98 VAL A O 1
ATOM 744 N N . GLY A 1 99 ? 4.731 -2.859 -14.492 1.00 96.44 99 GLY A N 1
ATOM 745 C CA . GLY A 1 99 ? 4.977 -4.062 -15.287 1.00 96.44 99 GLY A CA 1
ATOM 746 C C . GLY A 1 99 ? 6.365 -4.074 -15.931 1.00 96.44 99 GLY A C 1
ATOM 747 O O . GLY A 1 99 ? 7.051 -5.093 -15.882 1.00 96.44 99 GLY A O 1
ATOM 748 N N . ALA A 1 100 ? 6.827 -2.937 -16.458 1.00 95.81 100 ALA A N 1
ATOM 749 C CA . ALA A 1 100 ? 8.178 -2.803 -16.998 1.00 95.81 100 ALA A CA 1
ATOM 750 C C . ALA A 1 100 ? 9.256 -2.961 -15.911 1.00 95.81 100 ALA A C 1
ATOM 752 O O . ALA A 1 100 ? 10.237 -3.675 -16.121 1.00 95.81 100 ALA A O 1
ATOM 753 N N . ALA A 1 101 ? 9.067 -2.353 -14.734 1.00 94.19 101 ALA A N 1
ATOM 754 C CA . ALA A 1 101 ? 9.988 -2.510 -13.607 1.00 94.19 101 ALA A CA 1
ATOM 755 C C . ALA A 1 101 ? 10.077 -3.976 -13.143 1.00 94.19 101 ALA A C 1
ATOM 757 O O . ALA A 1 101 ? 11.177 -4.501 -12.973 1.00 94.19 101 ALA A O 1
ATOM 758 N N . VAL A 1 102 ? 8.940 -4.669 -13.022 1.00 95.62 102 VAL A N 1
ATOM 759 C CA . VAL A 1 102 ? 8.889 -6.100 -12.673 1.00 95.62 102 VAL A CA 1
ATOM 760 C C . VAL A 1 102 ? 9.550 -6.965 -13.751 1.00 95.62 102 VAL A C 1
ATOM 762 O O . VAL A 1 102 ? 10.315 -7.874 -13.427 1.00 95.62 102 VAL A O 1
ATOM 765 N N . ALA A 1 103 ? 9.315 -6.675 -15.035 1.00 95.12 103 ALA A N 1
ATOM 766 C CA . ALA A 1 103 ? 9.964 -7.382 -16.139 1.00 95.12 103 ALA A CA 1
ATOM 767 C C . ALA A 1 103 ? 11.493 -7.230 -16.094 1.00 95.12 103 ALA A C 1
ATOM 769 O O . ALA A 1 103 ? 12.218 -8.206 -16.306 1.00 95.12 103 ALA A O 1
ATOM 770 N N . LEU A 1 104 ? 11.986 -6.032 -15.756 1.00 94.06 104 LEU A N 1
ATOM 771 C CA . LEU A 1 104 ? 13.409 -5.814 -15.525 1.00 94.06 104 LEU A CA 1
ATOM 772 C C . LEU A 1 104 ? 13.910 -6.669 -14.361 1.00 94.06 104 LEU A C 1
ATOM 774 O O . LEU A 1 104 ? 14.884 -7.383 -14.575 1.00 94.06 104 LEU A O 1
ATOM 778 N N . GLU A 1 105 ? 13.253 -6.670 -13.191 1.00 95.00 105 GLU A N 1
ATOM 779 C CA . GLU A 1 105 ? 13.639 -7.505 -12.032 1.00 95.00 105 GLU A CA 1
ATOM 780 C C . GLU A 1 105 ? 13.762 -8.995 -12.386 1.00 95.00 105 GLU A C 1
ATOM 782 O O . GLU A 1 105 ? 14.720 -9.650 -11.973 1.00 95.00 105 GLU A O 1
ATOM 787 N N . ILE A 1 106 ? 12.864 -9.523 -13.226 1.00 93.44 106 ILE A N 1
ATOM 788 C CA . ILE A 1 106 ? 12.971 -10.895 -13.746 1.00 93.44 106 ILE A CA 1
ATOM 789 C C . ILE A 1 106 ? 14.259 -11.069 -14.560 1.00 93.44 106 ILE A C 1
ATOM 791 O O . ILE A 1 106 ? 14.944 -12.079 -14.414 1.00 93.44 106 ILE A O 1
ATOM 795 N N . GLY A 1 107 ? 14.616 -10.098 -15.402 1.00 90.94 107 GLY A N 1
ATOM 796 C CA . GLY A 1 107 ? 15.864 -10.098 -16.166 1.00 90.94 107 GLY A CA 1
ATOM 797 C C . GLY A 1 107 ? 17.123 -9.939 -15.304 1.00 90.94 107 GLY A C 1
ATOM 798 O O . GLY A 1 107 ? 18.169 -10.496 -15.638 1.00 90.94 107 GLY A O 1
ATOM 799 N N . LYS A 1 108 ? 17.046 -9.250 -14.157 1.00 93.06 108 LYS A N 1
ATOM 800 C CA . LYS A 1 108 ? 18.204 -9.039 -13.265 1.00 93.06 108 LYS A CA 1
ATOM 801 C C . LYS A 1 108 ? 18.769 -10.333 -12.689 1.00 93.06 108 LYS A C 1
ATOM 803 O O . LYS A 1 108 ? 19.946 -10.370 -12.339 1.00 93.06 108 LYS A O 1
ATOM 808 N N . ARG A 1 109 ? 17.993 -11.425 -12.695 1.00 86.44 109 ARG A N 1
ATOM 809 C CA . ARG A 1 109 ? 18.476 -12.774 -12.344 1.00 86.44 109 ARG A CA 1
ATOM 810 C C . ARG A 1 109 ? 19.685 -13.231 -13.172 1.00 86.44 109 ARG A C 1
ATOM 812 O O . ARG A 1 109 ? 20.396 -14.132 -12.747 1.00 86.44 109 ARG A O 1
ATOM 819 N N . PHE A 1 110 ? 19.916 -12.623 -14.338 1.00 87.75 110 PHE A N 1
ATOM 820 C CA . PHE A 1 110 ? 21.051 -12.914 -15.216 1.00 87.75 110 PHE A CA 1
ATOM 821 C C . PHE A 1 110 ? 22.319 -12.099 -14.886 1.00 87.75 110 PHE A C 1
ATOM 823 O O . PHE A 1 110 ? 23.317 -12.218 -15.586 1.00 87.75 110 PHE A O 1
ATOM 830 N N . GLY A 1 111 ? 22.314 -11.295 -13.815 1.00 78.25 111 GLY A N 1
ATOM 831 C CA . GLY A 1 111 ? 23.531 -10.728 -13.216 1.00 78.25 111 GLY A CA 1
ATOM 832 C C . GLY A 1 111 ? 24.018 -9.394 -13.790 1.00 78.25 111 GLY A C 1
ATOM 833 O O . GLY A 1 111 ? 25.075 -8.918 -13.388 1.00 78.25 111 GLY A O 1
ATOM 834 N N . HIS A 1 112 ? 23.269 -8.762 -14.697 1.00 79.44 112 HIS A N 1
ATOM 835 C CA . HIS A 1 112 ? 23.698 -7.510 -15.341 1.00 79.44 112 HIS A CA 1
ATOM 836 C C . HIS A 1 112 ? 23.318 -6.230 -14.581 1.00 79.44 112 HIS A C 1
ATOM 838 O O . HIS A 1 112 ? 23.886 -5.175 -14.846 1.00 79.44 112 HIS A O 1
ATOM 844 N N . LEU A 1 113 ? 22.355 -6.297 -13.659 1.00 88.75 113 LEU A N 1
ATOM 845 C CA . LEU A 1 113 ? 21.820 -5.139 -12.939 1.00 88.75 113 LEU A CA 1
ATOM 846 C C . LEU A 1 113 ? 21.525 -5.515 -11.484 1.00 88.75 113 LEU A C 1
ATOM 848 O O . LEU A 1 113 ? 21.098 -6.635 -11.207 1.00 88.75 113 LEU A O 1
ATOM 852 N N . ALA A 1 114 ? 21.693 -4.565 -10.563 1.00 91.06 114 ALA A N 1
ATOM 853 C CA . ALA A 1 114 ? 21.371 -4.771 -9.152 1.00 91.06 114 ALA A CA 1
ATOM 854 C C . ALA A 1 114 ? 19.842 -4.854 -8.930 1.00 91.06 114 ALA A C 1
ATOM 856 O O . ALA A 1 114 ? 19.113 -3.970 -9.410 1.00 91.06 114 ALA A O 1
ATOM 857 N N . PRO A 1 115 ? 19.337 -5.886 -8.225 1.00 93.31 115 PRO A N 1
ATOM 858 C CA . PRO A 1 115 ? 17.912 -6.052 -7.957 1.00 93.31 115 PRO A CA 1
ATOM 859 C C . PRO A 1 115 ? 17.401 -5.102 -6.875 1.00 93.31 115 PRO A C 1
ATOM 861 O O . PRO A 1 115 ? 18.160 -4.657 -6.004 1.00 93.31 115 PRO A O 1
ATOM 864 N N . VAL A 1 116 ? 16.095 -4.833 -6.910 1.00 93.00 116 VAL A N 1
ATOM 865 C CA . VAL A 1 116 ? 15.396 -4.166 -5.806 1.00 93.00 116 VAL A CA 1
ATOM 866 C C . VAL A 1 116 ? 15.588 -4.987 -4.533 1.00 93.00 116 VAL A C 1
ATOM 868 O O . VAL A 1 116 ? 15.365 -6.197 -4.501 1.00 93.00 116 VAL A O 1
ATOM 871 N N . GLN A 1 117 ? 15.984 -4.317 -3.455 1.00 91.62 117 GLN A N 1
ATOM 872 C CA . GLN A 1 117 ? 16.117 -4.942 -2.145 1.00 91.62 117 GLN A CA 1
ATOM 873 C C . GLN A 1 117 ? 14.736 -5.017 -1.476 1.00 91.62 117 GLN A C 1
ATOM 875 O O . GLN A 1 117 ? 14.360 -4.156 -0.686 1.00 91.62 117 GLN A O 1
ATOM 880 N N . GLN A 1 118 ? 13.986 -6.069 -1.816 1.00 91.50 118 GLN A N 1
ATOM 881 C CA . GLN A 1 118 ? 12.681 -6.460 -1.257 1.00 91.50 118 GLN A CA 1
ATOM 882 C C . GLN A 1 118 ? 11.491 -5.553 -1.609 1.00 91.50 118 GLN A C 1
ATOM 884 O O . GLN A 1 118 ? 10.570 -6.022 -2.272 1.00 91.50 118 GLN A O 1
ATOM 889 N N . TRP A 1 119 ? 11.478 -4.288 -1.179 1.00 93.75 119 TRP A N 1
ATOM 890 C CA . TRP A 1 119 ? 10.306 -3.413 -1.310 1.00 93.75 119 TRP A CA 1
ATOM 891 C C . TRP A 1 119 ? 10.592 -2.191 -2.178 1.00 93.75 119 TRP A C 1
ATOM 893 O O . TRP A 1 119 ? 11.551 -1.457 -1.948 1.00 93.75 119 TRP A O 1
ATOM 903 N N . LEU A 1 120 ? 9.700 -1.938 -3.134 1.00 93.31 120 LEU A N 1
ATOM 904 C CA . LEU A 1 120 ? 9.651 -0.714 -3.925 1.00 93.31 120 LEU A CA 1
ATOM 905 C C . LEU A 1 120 ? 8.237 -0.146 -3.830 1.00 93.31 120 LEU A C 1
ATOM 907 O O . LEU A 1 120 ? 7.284 -0.782 -4.274 1.00 93.31 120 LEU A O 1
ATOM 911 N N . HIS A 1 121 ? 8.114 1.050 -3.259 1.00 92.69 121 HIS A N 1
ATOM 912 C CA . HIS A 1 121 ? 6.860 1.801 -3.235 1.00 92.69 121 HIS A CA 1
ATOM 913 C C . HIS A 1 121 ? 6.929 2.934 -4.244 1.00 92.69 121 HIS A C 1
ATOM 915 O O . HIS A 1 121 ? 7.939 3.628 -4.347 1.00 92.69 121 HIS A O 1
ATOM 921 N N . LEU A 1 122 ? 5.836 3.120 -4.969 1.00 89.62 122 LEU A N 1
ATOM 922 C CA . LEU A 1 122 ? 5.674 4.148 -5.981 1.00 89.62 122 LEU A CA 1
ATOM 923 C C . LEU A 1 122 ? 4.401 4.927 -5.660 1.00 89.62 122 LEU A C 1
ATOM 925 O O . LEU A 1 122 ? 3.366 4.331 -5.375 1.00 89.62 122 LEU A O 1
ATOM 929 N N . SER A 1 123 ? 4.470 6.249 -5.768 1.00 85.19 123 SER A N 1
ATOM 930 C CA . SER A 1 123 ? 3.293 7.109 -5.736 1.00 85.19 123 SER A CA 1
ATOM 931 C C . SER A 1 123 ? 3.382 8.139 -6.854 1.00 85.19 123 SER A C 1
ATOM 933 O O . SER A 1 123 ? 4.423 8.765 -7.043 1.00 85.19 123 SER A O 1
ATOM 935 N N . ALA A 1 124 ? 2.279 8.299 -7.583 1.00 80.69 124 ALA A N 1
ATOM 936 C CA . ALA A 1 124 ? 2.040 9.417 -8.495 1.00 80.69 124 ALA A CA 1
ATOM 937 C C . ALA A 1 124 ? 0.985 10.388 -7.929 1.00 80.69 124 ALA A C 1
ATOM 939 O O . ALA A 1 124 ? 0.487 11.254 -8.645 1.00 80.69 124 ALA A O 1
ATOM 940 N N . LEU A 1 125 ? 0.617 10.224 -6.653 1.00 70.25 125 LEU A N 1
ATOM 941 C CA . LEU A 1 125 ? -0.239 11.161 -5.938 1.00 70.25 125 LEU A CA 1
ATOM 942 C C . LEU A 1 125 ? 0.592 12.425 -5.694 1.00 70.25 125 LEU A C 1
ATOM 944 O O . LEU A 1 125 ? 1.650 12.357 -5.068 1.00 70.25 125 LEU A O 1
ATOM 948 N N . GLY A 1 126 ? 0.159 13.551 -6.261 1.00 58.34 126 GLY A N 1
ATOM 949 C CA . GLY A 1 126 ? 0.838 14.832 -6.078 1.00 58.34 126 GLY A CA 1
ATOM 950 C C . GLY A 1 126 ? 0.856 15.235 -4.603 1.00 58.34 126 GLY A C 1
ATOM 951 O O . GLY A 1 126 ? -0.161 15.105 -3.919 1.00 58.34 126 GLY A O 1
ATOM 952 N N . VAL A 1 127 ? 2.015 15.707 -4.138 1.00 42.25 127 VAL A N 1
ATOM 953 C CA . VAL A 1 127 ? 2.178 16.414 -2.857 1.00 42.25 127 VAL A CA 1
ATOM 954 C C . VAL A 1 127 ? 1.959 17.902 -3.083 1.00 42.25 127 VAL A C 1
ATOM 956 O O . VAL A 1 127 ? 2.468 18.400 -4.115 1.00 42.25 127 VAL A O 1
#

Sequence (127 aa):
PSTVSPTPRWLGAELHIALQAVLQYYRLQGRAPPALNASAAEECVQLAVEWAHTMRRLNGLTPHTTTPALLVPDLDQATVRQVAAHAELELAPVSAMVGAAVALEIGKRFGHLAPVQQWLHLSALGV

Organism: NCBI:txid73025